Protein AF-A0A417HL94-F1 (afdb_monomer_lite)

Structure (mmCIF, N/CA/C/O backbone):
data_AF-A0A417HL94-F1
#
_entry.id   AF-A0A417HL94-F1
#
loop_
_atom_site.group_PDB
_atom_site.id
_atom_site.type_symbol
_atom_site.label_atom_id
_atom_site.label_alt_id
_atom_site.label_comp_id
_atom_site.label_asym_id
_atom_site.label_entity_id
_atom_site.label_seq_id
_atom_site.pdbx_PDB_ins_code
_atom_site.Cartn_x
_atom_site.Cartn_y
_atom_site.Cartn_z
_atom_site.occupancy
_atom_site.B_iso_or_equiv
_atom_site.auth_seq_id
_atom_site.auth_comp_id
_atom_site.auth_asym_id
_atom_site.auth_atom_id
_atom_site.pdbx_PDB_model_num
ATOM 1 N N . MET A 1 1 ? 12.176 30.877 19.336 1.00 48.81 1 MET A N 1
ATOM 2 C CA . MET A 1 1 ? 11.320 30.064 20.232 1.00 48.81 1 MET A CA 1
ATOM 3 C C . MET A 1 1 ? 9.899 30.649 20.253 1.00 48.81 1 MET A C 1
ATOM 5 O O . MET A 1 1 ? 9.409 31.005 21.313 1.00 48.81 1 MET A O 1
ATOM 9 N N . ASP A 1 2 ? 9.230 30.774 19.096 1.00 58.88 2 ASP A N 1
ATOM 10 C CA . ASP A 1 2 ? 7.928 31.480 18.995 1.00 58.88 2 ASP A CA 1
ATOM 11 C C . ASP A 1 2 ? 6.782 30.632 18.415 1.00 58.88 2 ASP A C 1
ATOM 13 O O . ASP A 1 2 ? 5.630 31.052 18.433 1.00 58.88 2 ASP A O 1
ATOM 17 N N . PHE A 1 3 ? 7.055 29.400 17.981 1.00 56.62 3 PHE A N 1
ATOM 18 C CA . PHE A 1 3 ? 6.059 28.510 17.362 1.00 56.62 3 PHE A CA 1
ATOM 19 C C . PHE A 1 3 ? 5.074 27.884 18.368 1.00 56.62 3 PHE A C 1
ATOM 21 O O . PHE A 1 3 ? 4.083 27.289 17.967 1.00 56.62 3 PHE A O 1
ATOM 28 N N . LEU A 1 4 ? 5.332 28.019 19.676 1.00 60.72 4 LEU A N 1
ATOM 29 C CA . LEU A 1 4 ? 4.493 27.469 20.751 1.00 60.72 4 LEU A CA 1
ATOM 30 C C . LEU A 1 4 ? 3.366 28.416 21.205 1.00 60.72 4 LEU A C 1
ATOM 32 O O . LEU A 1 4 ? 2.563 28.035 22.050 1.00 60.72 4 LEU A O 1
ATOM 36 N N . LYS A 1 5 ? 3.303 29.654 20.693 1.00 64.75 5 LYS A N 1
ATOM 37 C CA . LYS A 1 5 ? 2.368 30.680 21.200 1.00 64.75 5 LYS A CA 1
ATOM 38 C C . LYS A 1 5 ? 0.973 30.634 20.573 1.00 64.75 5 LYS A C 1
ATOM 40 O O . LYS A 1 5 ? 0.053 31.209 21.140 1.00 64.75 5 LYS A O 1
ATOM 45 N N . ASN A 1 6 ? 0.802 29.929 19.456 1.00 58.19 6 ASN A N 1
ATOM 46 C CA . ASN A 1 6 ? -0.482 29.812 18.772 1.00 58.19 6 ASN A CA 1
ATOM 47 C C . ASN A 1 6 ? -0.870 28.333 18.680 1.00 58.19 6 ASN A C 1
ATOM 49 O O . ASN A 1 6 ? -0.370 27.640 17.791 1.00 58.19 6 ASN A O 1
ATOM 53 N N . PRO A 1 7 ? -1.726 27.812 19.580 1.00 64.31 7 PRO A N 1
ATOM 54 C CA . PRO A 1 7 ? -2.265 26.475 19.399 1.00 64.31 7 PRO A CA 1
ATOM 55 C C . PRO A 1 7 ? -2.999 26.431 18.057 1.00 64.31 7 PRO A C 1
ATOM 57 O O . PRO A 1 7 ? -3.876 27.252 17.792 1.00 64.31 7 PRO A O 1
ATOM 60 N N . VAL A 1 8 ? -2.627 25.476 17.203 1.00 65.12 8 VAL A N 1
ATOM 61 C CA . VAL A 1 8 ? -3.357 25.167 15.971 1.00 65.12 8 VAL A CA 1
ATOM 62 C C . VAL A 1 8 ? -4.708 24.581 16.390 1.00 65.12 8 VAL A C 1
ATOM 64 O O . VAL A 1 8 ? -4.864 23.378 16.577 1.00 65.12 8 VAL A O 1
ATOM 67 N N . THR A 1 9 ? -5.696 25.444 16.616 1.00 59.84 9 THR A N 1
ATOM 68 C CA . THR A 1 9 ? -7.082 25.071 16.924 1.00 59.84 9 THR A CA 1
ATOM 69 C C . THR A 1 9 ? -7.835 24.750 15.641 1.00 59.84 9 THR A C 1
ATOM 71 O O . THR A 1 9 ? -8.876 25.330 15.340 1.00 59.84 9 THR A O 1
ATOM 74 N N . THR A 1 10 ? -7.344 23.793 14.856 1.00 57.31 10 THR A N 1
ATOM 75 C CA . THR A 1 10 ? -8.144 23.270 13.748 1.00 57.31 10 THR A CA 1
ATOM 76 C C . THR A 1 10 ? -9.085 22.204 14.300 1.00 57.31 10 THR A C 1
ATOM 78 O O . THR A 1 10 ? -8.765 21.019 14.340 1.00 57.31 10 THR A O 1
ATOM 81 N N . LYS A 1 11 ? -10.280 22.615 14.745 1.00 61.41 11 LYS A N 1
ATOM 82 C CA . LYS A 1 11 ? -11.400 21.682 14.940 1.00 61.41 11 LYS A CA 1
ATOM 83 C C . LYS A 1 11 ? -11.956 21.285 13.570 1.00 61.41 11 LYS A C 1
ATOM 85 O O . LYS A 1 11 ? -13.048 21.701 13.197 1.00 61.41 11 LYS A O 1
ATOM 90 N N . VAL A 1 12 ? -11.209 20.489 12.806 1.00 64.69 12 VAL A N 1
ATOM 91 C CA . VAL A 1 12 ? -11.813 19.752 11.689 1.00 64.69 12 VAL A CA 1
ATOM 92 C C . VAL A 1 12 ? -12.586 18.592 12.303 1.00 64.69 12 VAL A C 1
ATOM 94 O O . VAL A 1 12 ? -12.036 17.522 12.543 1.00 64.69 12 VAL A O 1
ATOM 97 N N . VAL A 1 13 ? -13.863 18.813 12.613 1.00 72.62 13 VAL A N 1
ATOM 98 C CA . VAL A 1 13 ? -14.774 17.711 12.933 1.00 72.62 13 VAL A CA 1
ATOM 99 C C . VAL A 1 13 ? -15.270 17.179 11.599 1.00 72.62 13 VAL A C 1
ATOM 101 O O . VAL A 1 13 ? -16.198 17.734 11.015 1.00 72.62 13 VAL A O 1
ATOM 104 N N . GLN A 1 14 ? -14.609 16.148 11.073 1.00 72.25 14 GLN A N 1
ATOM 105 C CA . GLN A 1 14 ? -15.164 15.443 9.924 1.00 72.25 14 GLN A CA 1
ATOM 106 C C . GLN A 1 14 ? -16.432 14.711 10.381 1.00 72.25 14 GLN A C 1
ATOM 108 O O . GLN A 1 14 ? -16.369 13.972 11.370 1.00 72.25 14 GLN A O 1
ATOM 113 N N . PRO A 1 15 ? -17.586 14.928 9.725 1.00 80.69 15 PRO A N 1
ATOM 114 C CA . PRO A 1 15 ? -18.783 14.173 10.049 1.00 80.69 15 PRO A CA 1
ATOM 115 C C . PRO A 1 15 ? -18.523 12.683 9.784 1.00 80.69 15 PRO A C 1
ATOM 117 O O . PRO A 1 15 ? -17.764 12.346 8.869 1.00 80.69 15 PRO A O 1
ATOM 120 N N . PRO A 1 16 ? -19.130 11.777 10.567 1.00 85.56 16 PRO A N 1
ATOM 121 C CA . PRO A 1 16 ? -19.020 10.355 10.292 1.00 85.56 16 PRO A CA 1
ATOM 122 C C . PRO A 1 16 ? -19.526 10.062 8.876 1.00 85.56 16 PRO A C 1
ATOM 124 O O . PRO A 1 16 ? -20.540 10.605 8.435 1.00 85.56 16 PRO A O 1
ATOM 127 N N . LEU A 1 17 ? -18.801 9.196 8.169 1.00 89.69 17 LEU A N 1
ATOM 128 C CA . LEU A 1 17 ? -19.226 8.686 6.869 1.00 89.69 17 LEU A CA 1
ATOM 129 C C . LEU A 1 17 ? -20.591 7.999 7.005 1.00 89.69 17 LEU A C 1
ATOM 131 O O . LEU A 1 17 ? -20.888 7.388 8.035 1.00 89.69 17 LEU A O 1
ATOM 135 N N . SER A 1 18 ? -21.413 8.070 5.955 1.00 94.81 18 SER A N 1
ATOM 136 C CA . SER A 1 18 ? -22.685 7.347 5.931 1.00 94.81 18 SER A CA 1
ATOM 137 C C . SER A 1 18 ? -22.446 5.838 6.040 1.00 94.81 18 SER A C 1
ATOM 139 O O . SER A 1 18 ? -21.417 5.315 5.601 1.00 94.81 18 SER A O 1
ATOM 141 N N . ALA A 1 19 ? -23.419 5.117 6.600 1.00 93.94 19 ALA A N 1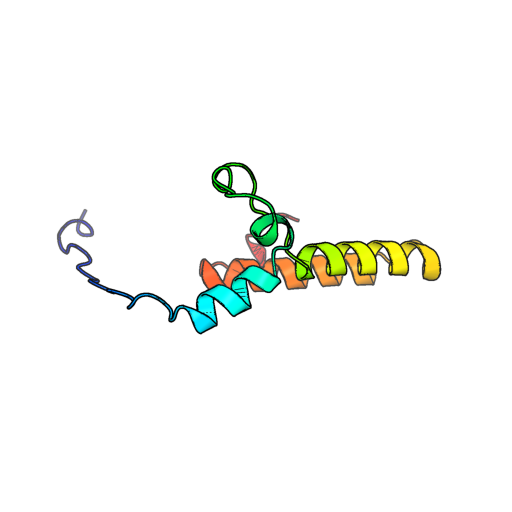
ATOM 142 C CA . ALA A 1 19 ? -23.350 3.660 6.701 1.00 93.94 19 ALA A CA 1
ATOM 143 C C . ALA A 1 19 ? -23.179 2.993 5.324 1.00 93.94 19 ALA A C 1
ATOM 145 O O . ALA A 1 19 ? -22.475 1.994 5.210 1.00 93.94 19 ALA A O 1
ATOM 146 N N . GLU A 1 20 ? -23.770 3.579 4.280 1.00 96.31 20 GLU A N 1
ATOM 147 C CA . GLU A 1 20 ? -23.626 3.135 2.893 1.00 96.31 20 GLU A CA 1
ATOM 148 C C . GLU A 1 20 ? -22.185 3.287 2.388 1.00 96.31 20 GLU A C 1
ATOM 150 O O . GLU A 1 20 ? -21.603 2.314 1.910 1.00 96.31 20 GLU A O 1
ATOM 155 N N . THR A 1 21 ? -21.563 4.457 2.577 1.00 96.12 21 THR A N 1
ATOM 156 C CA . THR A 1 21 ? -20.161 4.682 2.189 1.00 96.12 21 THR A CA 1
ATOM 157 C C . THR A 1 21 ? -19.221 3.734 2.928 1.00 96.12 21 THR A C 1
ATOM 159 O O . THR A 1 21 ? -18.321 3.149 2.324 1.00 96.12 21 THR A O 1
ATOM 162 N N . VAL A 1 22 ? -19.443 3.531 4.230 1.00 94.62 22 VAL A N 1
ATOM 163 C CA . VAL A 1 22 ? -18.653 2.579 5.023 1.00 94.62 22 VAL A CA 1
ATOM 164 C C . VAL A 1 22 ? -18.837 1.154 4.500 1.00 94.62 22 VAL A C 1
ATOM 166 O O . VAL A 1 22 ? -17.854 0.425 4.363 1.00 94.62 22 VAL A O 1
ATOM 169 N N . ALA A 1 23 ? -20.069 0.744 4.191 1.00 95.00 23 ALA A N 1
ATOM 170 C CA . ALA A 1 23 ? -20.346 -0.579 3.643 1.00 95.00 23 ALA A CA 1
ATOM 171 C C . ALA A 1 23 ? -19.654 -0.792 2.289 1.00 95.00 23 ALA A C 1
ATOM 173 O O . ALA A 1 23 ? -19.093 -1.866 2.064 1.00 95.00 23 ALA A O 1
ATOM 174 N N . GLU A 1 24 ? -19.631 0.227 1.429 1.00 96.81 24 GLU A N 1
ATOM 175 C CA . GLU A 1 24 ? -18.928 0.178 0.148 1.00 96.81 24 GLU A CA 1
ATOM 176 C C . GLU A 1 24 ? -17.417 0.018 0.342 1.00 96.81 24 GLU A C 1
ATOM 178 O O . GLU A 1 24 ? -16.818 -0.918 -0.184 1.00 96.81 24 GLU A O 1
ATOM 183 N N . TRP A 1 25 ? -16.796 0.848 1.184 1.00 95.81 25 TRP A N 1
ATOM 184 C CA . TRP A 1 25 ? -15.353 0.769 1.439 1.00 95.81 25 TRP A CA 1
ATOM 185 C C . TRP A 1 25 ? -14.933 -0.561 2.065 1.00 95.81 25 TRP A C 1
ATOM 187 O O . TRP A 1 25 ? -13.851 -1.070 1.781 1.00 95.81 25 TRP A O 1
ATOM 197 N N . ARG A 1 26 ? -15.790 -1.180 2.885 1.00 96.19 26 ARG A N 1
ATOM 198 C CA . ARG A 1 26 ? -15.509 -2.501 3.468 1.00 96.19 26 ARG A CA 1
ATOM 199 C C . ARG A 1 26 ? -15.408 -3.610 2.421 1.00 96.19 26 ARG A C 1
ATOM 201 O O . ARG A 1 26 ? -14.716 -4.593 2.684 1.00 96.19 26 ARG A O 1
ATOM 208 N N . LYS A 1 27 ? -16.036 -3.474 1.245 1.00 97.25 27 LYS A N 1
ATOM 209 C CA . LYS A 1 27 ? -15.936 -4.473 0.159 1.00 97.25 27 LYS A CA 1
ATOM 210 C 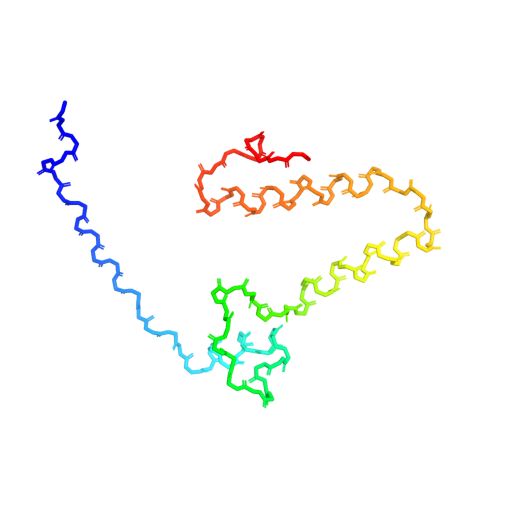C . LYS A 1 27 ? -14.514 -4.611 -0.381 1.00 97.25 27 LYS A C 1
ATOM 212 O O . LYS A 1 27 ? -14.157 -5.684 -0.878 1.00 97.25 27 LYS A O 1
ATOM 217 N N . GLU A 1 28 ? -13.704 -3.566 -0.229 1.00 98.06 28 GLU A N 1
ATOM 218 C CA . GLU A 1 28 ? -12.290 -3.549 -0.598 1.00 98.06 28 GLU A CA 1
ATOM 219 C C . GLU A 1 28 ? -11.445 -4.502 0.264 1.00 98.06 28 GLU A C 1
ATOM 221 O O . GLU A 1 28 ? -10.379 -4.927 -0.166 1.00 98.06 28 GLU A O 1
ATOM 226 N N . PHE A 1 29 ? -11.931 -4.899 1.446 1.00 97.88 29 PHE A N 1
ATOM 227 C CA . PHE A 1 29 ? -11.195 -5.707 2.419 1.00 97.88 29 PHE A CA 1
ATOM 228 C C . PHE A 1 29 ? -11.970 -6.990 2.767 1.00 97.88 29 PHE A C 1
ATOM 230 O O . PHE A 1 29 ? -12.737 -7.016 3.735 1.00 97.88 29 PHE A O 1
ATOM 237 N N . PRO A 1 30 ? -11.775 -8.097 2.025 1.00 97.00 30 PRO A N 1
ATOM 238 C CA . PRO A 1 30 ? -12.612 -9.296 2.137 1.00 97.00 30 PRO A CA 1
ATOM 239 C C . PRO A 1 30 ? -12.709 -9.884 3.551 1.00 97.00 30 PRO A C 1
ATOM 241 O O . PRO A 1 30 ? -13.765 -10.379 3.949 1.00 97.00 30 PRO A O 1
ATOM 244 N N . VAL A 1 31 ? -11.629 -9.805 4.333 1.00 96.69 31 VAL A N 1
ATOM 245 C CA . VAL A 1 31 ? -11.573 -10.318 5.712 1.00 96.69 31 VAL A CA 1
ATOM 246 C C . VAL A 1 31 ? -12.606 -9.657 6.634 1.00 96.69 31 VAL A C 1
ATOM 248 O O . VAL A 1 31 ? -13.136 -10.312 7.530 1.00 96.69 31 VAL A O 1
ATOM 251 N N . LEU A 1 32 ? -12.991 -8.407 6.355 1.00 96.88 32 LEU A N 1
ATOM 252 C CA . LEU A 1 32 ? -13.970 -7.653 7.143 1.00 96.88 32 LEU A CA 1
ATOM 253 C C . LEU A 1 32 ? -15.410 -8.181 7.017 1.00 96.88 32 LEU A C 1
ATOM 255 O O . LEU A 1 32 ? -16.272 -7.771 7.793 1.00 96.88 32 LEU A O 1
ATOM 259 N N . SER A 1 33 ? -15.681 -9.073 6.057 1.00 95.88 33 SER A N 1
ATOM 260 C CA . SER A 1 33 ? -16.963 -9.792 5.950 1.00 95.88 33 SER A CA 1
ATOM 261 C C . SER A 1 33 ? -17.049 -11.017 6.865 1.00 95.88 33 SER A C 1
ATOM 263 O O . SER A 1 33 ? -18.136 -11.550 7.070 1.00 95.88 33 SER A O 1
ATOM 265 N N . LYS A 1 34 ? -15.911 -11.473 7.405 1.00 95.94 34 LYS A N 1
ATOM 266 C CA . LYS A 1 34 ? -15.802 -12.733 8.154 1.00 95.94 34 LYS A CA 1
ATOM 267 C C . LYS A 1 34 ? -15.484 -12.521 9.627 1.00 95.94 34 LYS A C 1
ATOM 269 O O . LYS A 1 34 ? -15.891 -13.332 10.451 1.00 95.94 34 LYS A O 1
ATOM 274 N N . VAL A 1 35 ? -14.729 -11.471 9.955 1.00 95.94 35 VAL A N 1
ATOM 275 C CA . VAL A 1 35 ? -14.229 -11.243 11.316 1.00 95.94 35 VAL A CA 1
ATOM 276 C C . VAL A 1 35 ? -14.271 -9.771 11.713 1.00 95.94 35 VAL A C 1
ATOM 278 O O . VAL A 1 35 ? -14.142 -8.866 10.884 1.00 95.94 35 VAL A O 1
ATOM 281 N N . ASN A 1 36 ? -14.368 -9.544 13.022 1.00 95.44 36 ASN A N 1
ATOM 282 C CA . ASN A 1 36 ? -14.130 -8.242 13.634 1.00 95.44 36 ASN A CA 1
ATOM 283 C C . ASN A 1 36 ? -12.615 -8.007 13.723 1.00 95.44 36 ASN A C 1
ATOM 285 O O . ASN A 1 36 ? -11.948 -8.503 14.628 1.00 95.44 36 ASN A O 1
ATOM 289 N N . TYR A 1 37 ? -12.060 -7.299 12.742 1.00 94.75 37 TYR A N 1
ATOM 290 C CA . TYR A 1 37 ? -10.619 -7.094 12.612 1.00 94.75 37 TYR A CA 1
ATOM 291 C C . TYR A 1 37 ? -10.133 -5.949 13.515 1.00 94.75 37 TYR A C 1
ATOM 293 O O . TYR A 1 37 ? -10.308 -4.781 13.178 1.00 94.75 37 TYR A O 1
ATOM 301 N N . LEU A 1 38 ? -9.524 -6.283 14.659 1.00 95.69 38 LEU A N 1
ATOM 302 C CA . LEU A 1 38 ? -9.042 -5.311 15.660 1.00 95.69 38 LEU A CA 1
ATOM 303 C C . LEU A 1 38 ? -7.508 -5.150 15.687 1.00 95.69 38 LEU A C 1
ATOM 305 O O . LEU A 1 38 ? -6.979 -4.415 16.511 1.00 95.69 38 LEU A O 1
ATOM 309 N N . ALA A 1 39 ? -6.788 -5.830 14.789 1.00 92.69 39 ALA A N 1
ATOM 310 C CA . ALA A 1 39 ? -5.321 -5.863 14.752 1.00 92.69 39 ALA A CA 1
ATOM 311 C C . ALA A 1 39 ? -4.692 -4.863 13.754 1.00 92.69 39 ALA A C 1
ATOM 313 O O . ALA A 1 39 ? -3.509 -4.966 13.428 1.00 92.69 39 ALA A O 1
ATOM 314 N N . ASN A 1 40 ? -5.463 -3.886 13.260 1.00 91.50 40 ASN A N 1
ATOM 315 C CA . ASN A 1 40 ? -5.052 -3.014 12.151 1.00 91.50 40 ASN A CA 1
ATOM 316 C C . ASN A 1 40 ? -3.852 -2.106 12.459 1.00 91.50 40 ASN A C 1
ATOM 318 O O . ASN A 1 40 ? -3.242 -1.582 11.533 1.00 91.50 40 ASN A O 1
ATOM 322 N N . CYS A 1 41 ? -3.538 -1.892 13.737 1.00 91.31 41 CYS A N 1
ATOM 323 C CA . CYS A 1 41 ? -2.390 -1.095 14.161 1.00 91.31 41 CYS A CA 1
ATOM 324 C C . CYS A 1 41 ? -1.046 -1.792 13.909 1.00 91.31 41 CYS A C 1
ATOM 326 O O . CYS A 1 41 ? -0.030 -1.112 13.817 1.00 91.31 41 CYS A O 1
ATOM 328 N N . SER A 1 42 ? -1.036 -3.124 13.795 1.00 94.44 42 SER A N 1
ATOM 329 C CA . SER A 1 42 ? 0.163 -3.901 13.466 1.00 94.44 42 SER A CA 1
ATOM 330 C C . SER A 1 42 ? 0.183 -4.285 11.992 1.00 94.44 42 SER A C 1
ATOM 332 O O . SER A 1 42 ? 1.206 -4.131 11.332 1.00 94.44 42 SER A O 1
ATOM 334 N N . GLN A 1 43 ? -0.948 -4.753 11.469 1.00 93.88 43 GLN A N 1
ATOM 335 C CA . GLN A 1 43 ? -1.082 -5.129 10.070 1.00 93.88 43 GLN A CA 1
ATOM 336 C C . GLN A 1 43 ? -2.478 -4.748 9.598 1.00 93.88 43 GLN A C 1
ATOM 338 O O . GLN A 1 43 ? -3.469 -5.179 10.177 1.00 93.88 43 GLN A O 1
ATOM 343 N N . GLY A 1 44 ? -2.572 -3.930 8.553 1.00 94.94 44 GLY A N 1
ATOM 344 C CA . GLY A 1 44 ? -3.859 -3.615 7.941 1.00 94.94 44 GLY A CA 1
ATOM 345 C C . GLY A 1 44 ? -4.472 -4.843 7.252 1.00 94.94 44 GLY A C 1
ATOM 346 O O . GLY A 1 44 ? -3.738 -5.720 6.785 1.00 94.94 44 GLY A O 1
ATOM 347 N N . PRO A 1 45 ? -5.810 -4.927 7.140 1.00 96.38 45 PRO A N 1
ATOM 348 C CA . PRO A 1 45 ? -6.430 -5.931 6.285 1.00 96.38 45 PRO A CA 1
ATOM 349 C C . PRO A 1 45 ? -5.960 -5.740 4.834 1.00 96.38 45 PRO A C 1
ATOM 351 O O . PRO A 1 45 ? -5.862 -4.613 4.352 1.00 96.38 45 PRO A O 1
ATOM 354 N N . GLN A 1 46 ? -5.687 -6.837 4.124 1.00 96.94 46 GLN A N 1
ATOM 355 C CA . GLN A 1 46 ? -5.284 -6.766 2.718 1.00 96.94 46 GLN A CA 1
ATOM 356 C C . GLN A 1 46 ? -6.438 -6.226 1.862 1.00 96.94 46 GLN A C 1
ATOM 358 O O . GLN A 1 46 ? -7.553 -6.756 1.910 1.00 96.94 46 GLN A O 1
ATOM 363 N N . SER A 1 47 ? -6.156 -5.184 1.077 1.00 97.75 47 SER A N 1
ATOM 364 C CA . SER A 1 47 ? -7.091 -4.644 0.091 1.00 97.75 47 SER A CA 1
ATOM 365 C C . SER A 1 47 ? -7.072 -5.462 -1.201 1.00 97.75 47 SER A C 1
ATOM 367 O O . SER A 1 47 ? -6.048 -6.052 -1.565 1.00 97.75 47 SER A O 1
ATOM 369 N N . ARG A 1 48 ? -8.189 -5.473 -1.933 1.00 98.38 48 ARG A N 1
ATOM 370 C CA . ARG A 1 48 ? -8.268 -6.077 -3.273 1.00 98.38 48 ARG A CA 1
ATOM 371 C C . ARG A 1 48 ? -7.285 -5.422 -4.237 1.00 98.38 48 ARG A C 1
ATOM 373 O O . ARG A 1 48 ? -6.628 -6.136 -4.980 1.00 98.38 48 ARG A O 1
ATOM 380 N N . LYS A 1 49 ? -7.131 -4.100 -4.183 1.00 97.25 49 LYS A N 1
ATOM 381 C CA . LYS A 1 49 ? -6.188 -3.334 -5.010 1.00 97.25 49 LYS A CA 1
ATOM 382 C C . LYS A 1 49 ? -4.736 -3.724 -4.750 1.00 97.25 49 LYS A C 1
ATOM 384 O O . LYS A 1 49 ? -3.999 -3.951 -5.699 1.00 97.25 49 LYS A O 1
ATOM 389 N N . SER A 1 50 ? -4.333 -3.856 -3.482 1.00 96.06 50 SER A N 1
ATOM 390 C CA . SER A 1 50 ? -2.974 -4.303 -3.142 1.00 96.06 50 SER A CA 1
ATOM 391 C C . SER A 1 50 ? -2.735 -5.738 -3.608 1.00 96.06 50 SER A C 1
ATOM 393 O O . SER A 1 50 ? -1.683 -6.031 -4.170 1.00 96.06 50 SER A O 1
ATOM 395 N N . ARG A 1 51 ? -3.726 -6.625 -3.439 1.00 98.00 51 ARG A N 1
ATOM 396 C CA . ARG A 1 51 ? -3.648 -7.989 -3.971 1.00 98.00 51 ARG A CA 1
ATOM 397 C C . ARG A 1 51 ? -3.508 -7.995 -5.497 1.00 98.00 51 ARG A C 1
ATOM 399 O O . ARG A 1 51 ? -2.631 -8.695 -5.988 1.00 98.00 51 ARG A O 1
ATOM 406 N N . ALA A 1 52 ? -4.319 -7.209 -6.202 1.00 98.12 52 ALA A N 1
ATOM 407 C CA . ALA A 1 52 ? -4.311 -7.122 -7.659 1.00 98.12 52 ALA A CA 1
ATOM 408 C C . ALA A 1 52 ? -2.982 -6.578 -8.203 1.00 98.12 52 ALA A C 1
ATOM 410 O O . ALA A 1 52 ? -2.459 -7.130 -9.157 1.00 98.12 52 ALA A O 1
ATOM 411 N N . ALA A 1 53 ? -2.385 -5.561 -7.572 1.00 96.50 53 ALA A N 1
ATOM 412 C CA . ALA A 1 53 ? -1.070 -5.052 -7.977 1.00 96.50 53 ALA A CA 1
ATOM 413 C C . ALA A 1 53 ? 0.030 -6.128 -7.874 1.00 96.50 53 ALA A C 1
ATOM 415 O O . ALA A 1 53 ? 0.863 -6.261 -8.767 1.00 96.50 53 ALA A O 1
ATOM 416 N N . ILE A 1 54 ? -0.006 -6.948 -6.815 1.00 97.00 54 ILE A N 1
ATOM 417 C CA . ILE A 1 54 ? 0.908 -8.090 -6.663 1.00 97.00 54 ILE A CA 1
ATOM 418 C C . ILE A 1 54 ? 0.641 -9.150 -7.739 1.00 97.00 54 ILE A C 1
ATOM 420 O O . ILE A 1 54 ? 1.587 -9.726 -8.265 1.00 97.00 54 ILE A O 1
ATOM 424 N N . GLU A 1 55 ? -0.625 -9.430 -8.061 1.00 98.25 55 GLU A N 1
ATOM 425 C CA . GLU A 1 55 ? -0.980 -10.343 -9.159 1.00 98.25 55 GLU A CA 1
ATOM 426 C C . GLU A 1 55 ? -0.433 -9.831 -10.495 1.00 98.25 55 GLU A C 1
ATOM 428 O O . GLU A 1 55 ? 0.262 -10.580 -11.169 1.00 98.25 55 GLU A O 1
ATOM 433 N N . SER A 1 56 ? -0.619 -8.547 -10.813 1.00 96.75 56 SER A N 1
ATOM 434 C CA . SER A 1 56 ? -0.079 -7.930 -12.029 1.00 96.75 56 SER A CA 1
ATOM 435 C C . SER A 1 56 ? 1.446 -8.015 -12.114 1.00 96.75 56 SER A C 1
ATOM 437 O O . SER A 1 56 ? 1.980 -8.293 -13.184 1.00 96.75 56 SER A O 1
ATOM 439 N N . TYR A 1 57 ? 2.155 -7.810 -11.000 1.00 96.94 57 TYR A N 1
ATOM 440 C CA . TYR A 1 57 ? 3.608 -7.997 -10.941 1.00 96.94 57 TYR A CA 1
ATOM 441 C C . TYR A 1 57 ? 4.009 -9.446 -11.268 1.00 96.94 57 TYR A C 1
ATOM 443 O O . TYR A 1 57 ? 4.910 -9.674 -12.076 1.00 96.94 57 TYR A O 1
ATOM 451 N N . L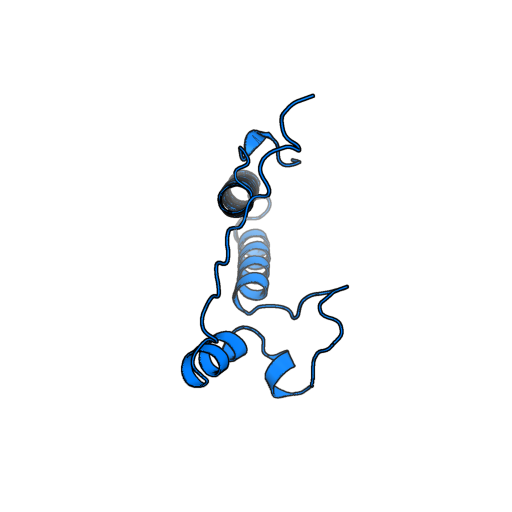EU A 1 58 ? 3.323 -10.431 -10.678 1.00 97.75 58 LEU A N 1
ATOM 452 C CA . LEU A 1 58 ? 3.599 -11.850 -10.924 1.00 97.75 58 LEU A CA 1
ATOM 453 C C . LEU A 1 58 ? 3.276 -12.259 -12.366 1.00 97.75 58 LEU A C 1
ATOM 455 O O . LEU A 1 58 ? 4.046 -13.002 -12.974 1.00 97.75 58 LEU A O 1
ATOM 459 N N . ASP A 1 59 ? 2.169 -11.759 -12.914 1.00 97.88 59 ASP A N 1
ATOM 460 C CA . ASP A 1 59 ? 1.759 -12.015 -14.294 1.00 97.88 59 ASP A CA 1
ATOM 461 C C . ASP A 1 59 ? 2.754 -11.397 -15.284 1.00 97.88 59 ASP A C 1
ATOM 463 O O . ASP A 1 59 ? 3.175 -12.060 -16.235 1.00 97.88 59 ASP A O 1
ATOM 467 N N . ASN A 1 60 ? 3.189 -10.156 -15.038 1.00 98.00 60 ASN A N 1
ATOM 468 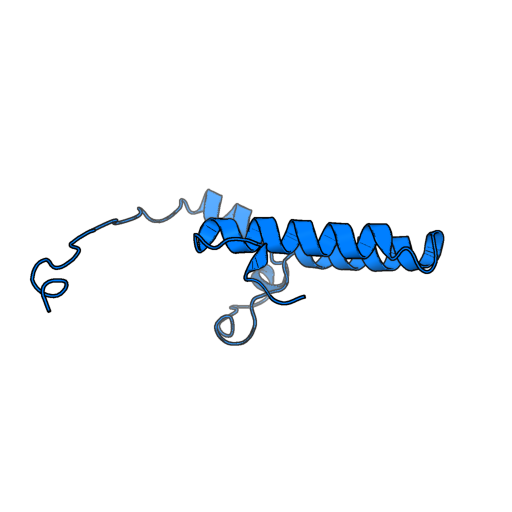C CA . ASN A 1 60 ? 4.228 -9.509 -15.834 1.00 98.00 60 ASN A CA 1
ATOM 469 C C . ASN A 1 60 ? 5.527 -10.326 -15.798 1.00 98.00 60 ASN A C 1
ATOM 471 O O . ASN A 1 60 ? 6.061 -10.643 -16.859 1.00 98.00 60 ASN A O 1
ATOM 475 N N . TRP A 1 61 ? 5.984 -10.763 -14.621 1.00 97.75 61 TRP A N 1
ATOM 476 C CA . TRP A 1 61 ? 7.187 -11.590 -14.525 1.00 97.75 61 TRP A CA 1
ATOM 477 C C . TRP A 1 61 ? 7.051 -12.903 -15.313 1.00 97.75 61 TRP A C 1
ATOM 479 O O . TRP A 1 61 ? 7.965 -13.296 -16.044 1.00 97.75 61 TRP A O 1
ATOM 489 N N . ALA A 1 62 ? 5.900 -13.567 -15.217 1.00 97.88 62 ALA A N 1
ATOM 490 C CA . ALA A 1 62 ? 5.652 -14.825 -15.914 1.00 97.88 62 ALA A CA 1
ATOM 491 C C . ALA A 1 62 ? 5.652 -14.685 -17.449 1.00 97.88 62 ALA A C 1
ATOM 493 O O . ALA A 1 62 ? 6.017 -15.636 -18.143 1.00 97.88 62 ALA A O 1
ATOM 494 N N . ILE A 1 63 ? 5.241 -13.528 -17.978 1.00 97.69 63 ILE A N 1
ATOM 495 C CA . ILE A 1 63 ? 5.054 -13.302 -19.420 1.00 97.69 63 ILE A CA 1
ATOM 496 C C . ILE A 1 63 ? 6.252 -12.575 -20.049 1.00 97.69 63 ILE A C 1
ATOM 498 O O . ILE A 1 63 ? 6.708 -12.964 -21.124 1.00 97.69 63 ILE A O 1
ATOM 502 N N . ALA A 1 64 ? 6.752 -11.524 -19.399 1.00 96.62 64 ALA A N 1
ATOM 503 C CA . ALA A 1 64 ? 7.797 -10.636 -19.909 1.00 96.62 64 ALA A CA 1
ATOM 504 C C . ALA A 1 64 ? 9.203 -10.983 -19.385 1.00 96.62 64 ALA A C 1
ATOM 506 O O . ALA A 1 64 ? 10.204 -10.549 -19.956 1.00 96.62 64 ALA A O 1
ATOM 507 N N . GLY A 1 65 ? 9.307 -11.797 -18.329 1.00 95.69 65 GLY A N 1
ATOM 508 C CA . GLY A 1 65 ? 10.583 -12.107 -17.691 1.00 95.69 65 GLY A CA 1
ATOM 509 C C . GLY A 1 65 ? 11.058 -10.972 -16.781 1.00 95.69 65 GLY A C 1
ATOM 510 O O . GLY A 1 65 ? 10.306 -10.488 -15.944 1.00 95.69 65 GLY A O 1
ATOM 511 N N . MET A 1 66 ? 12.333 -10.592 -16.883 1.00 95.69 66 MET A N 1
ATOM 512 C CA . MET A 1 66 ? 12.958 -9.578 -16.017 1.00 95.69 66 MET A CA 1
ATOM 513 C C . MET A 1 66 ? 12.658 -8.153 -16.500 1.00 95.69 66 MET A C 1
ATOM 515 O O . MET A 1 66 ? 13.553 -7.456 -16.979 1.00 95.69 66 MET A O 1
ATOM 519 N N . ASP A 1 67 ? 11.398 -7.741 -16.396 1.00 97.12 67 ASP A N 1
ATOM 520 C CA . ASP A 1 67 ? 10.911 -6.427 -16.831 1.00 97.12 67 ASP A CA 1
ATOM 521 C C . ASP A 1 67 ? 11.199 -5.338 -15.782 1.00 97.12 67 ASP A C 1
ATOM 523 O O . ASP A 1 67 ? 10.323 -4.825 -15.085 1.00 97.12 67 ASP A O 1
ATOM 527 N N . TRP A 1 68 ? 12.486 -5.028 -15.625 1.00 96.75 68 TRP A N 1
ATOM 528 C CA . TRP A 1 68 ? 12.961 -4.076 -14.622 1.00 96.75 68 TRP A CA 1
ATOM 529 C C . TRP A 1 68 ? 12.432 -2.660 -14.833 1.00 96.75 68 TRP A C 1
ATOM 531 O O . TRP A 1 68 ? 12.156 -1.980 -13.848 1.00 96.75 68 TRP A O 1
ATOM 541 N N . ASP A 1 69 ? 12.293 -2.220 -16.084 1.00 96.31 69 ASP A N 1
ATOM 542 C CA . ASP A 1 69 ? 11.825 -0.869 -16.396 1.00 96.31 69 ASP A CA 1
ATOM 543 C C . ASP A 1 69 ? 10.391 -0.675 -15.889 1.00 96.31 69 ASP A C 1
ATOM 545 O O . ASP A 1 69 ? 10.122 0.289 -15.169 1.00 96.31 69 ASP A O 1
ATOM 549 N N . PHE A 1 70 ? 9.506 -1.642 -16.160 1.00 94.75 70 PHE A N 1
ATOM 550 C CA . PHE A 1 70 ? 8.133 -1.628 -15.660 1.00 94.75 70 PHE A CA 1
ATOM 551 C C . PHE A 1 70 ? 8.075 -1.642 -14.124 1.00 94.75 70 PHE A C 1
ATOM 553 O O . PHE A 1 70 ? 7.358 -0.846 -13.518 1.00 94.75 70 PHE A O 1
ATOM 560 N N . TRP A 1 71 ? 8.853 -2.504 -13.458 1.00 95.56 71 TRP A N 1
ATOM 561 C CA . TRP A 1 71 ? 8.820 -2.587 -11.990 1.00 95.56 71 TRP A CA 1
ATOM 562 C C . TRP A 1 71 ? 9.374 -1.333 -11.312 1.00 95.56 71 TRP A C 1
ATOM 564 O O . TRP A 1 71 ? 8.829 -0.893 -10.298 1.00 95.56 71 TRP A O 1
ATOM 574 N N . CYS A 1 72 ? 10.433 -0.741 -11.864 1.00 95.31 72 CYS A N 1
ATOM 575 C CA . CYS A 1 72 ? 10.979 0.520 -11.371 1.00 95.31 72 CYS A CA 1
ATOM 576 C C . CYS A 1 72 ? 9.981 1.673 -11.555 1.00 95.31 72 CYS A C 1
ATOM 578 O O . CYS A 1 72 ? 9.826 2.487 -10.644 1.00 95.31 72 CYS A O 1
ATOM 580 N N . GLU A 1 73 ? 9.269 1.731 -12.685 1.00 95.44 73 GLU A N 1
ATOM 581 C CA . GLU A 1 73 ? 8.223 2.734 -12.914 1.00 95.44 73 GLU A CA 1
ATOM 582 C C . GLU A 1 73 ? 7.082 2.614 -11.889 1.00 95.44 73 GLU A C 1
ATOM 584 O O . GLU A 1 73 ? 6.712 3.612 -11.265 1.00 95.44 73 GLU A O 1
ATOM 589 N N . GLU A 1 74 ? 6.588 1.401 -11.624 1.00 95.50 74 GLU A N 1
ATOM 590 C CA . GLU A 1 74 ? 5.546 1.160 -10.612 1.00 95.50 74 GLU A CA 1
ATOM 591 C C . GLU A 1 74 ? 5.985 1.599 -9.200 1.00 95.50 74 GLU A C 1
ATOM 593 O O . GLU A 1 74 ? 5.186 2.153 -8.436 1.00 95.50 74 GLU A O 1
ATOM 598 N N . VAL A 1 75 ? 7.266 1.424 -8.851 1.00 95.12 75 VAL A N 1
ATOM 599 C CA . VAL A 1 75 ? 7.831 1.921 -7.582 1.00 95.12 75 VAL A CA 1
ATOM 600 C C . VAL A 1 75 ? 7.837 3.452 -7.534 1.00 95.12 75 VAL A C 1
ATOM 602 O O . VAL A 1 75 ? 7.434 4.031 -6.519 1.00 95.12 75 VAL A O 1
ATOM 605 N N . GLU A 1 76 ? 8.244 4.131 -8.608 1.00 95.06 76 GLU A N 1
ATOM 606 C CA . GLU A 1 76 ? 8.222 5.600 -8.661 1.00 95.06 76 GLU A CA 1
ATOM 607 C C . GLU A 1 76 ? 6.794 6.164 -8.578 1.00 95.06 76 GLU A C 1
ATOM 609 O O . GLU A 1 76 ? 6.554 7.149 -7.867 1.00 95.06 76 GLU A O 1
ATOM 614 N N . LEU A 1 77 ? 5.818 5.503 -9.207 1.00 94.81 77 LEU A N 1
ATOM 615 C CA . LEU A 1 77 ? 4.400 5.854 -9.082 1.00 94.81 77 LEU A CA 1
ATOM 616 C C . LEU A 1 77 ? 3.896 5.669 -7.643 1.00 94.81 77 LEU A C 1
ATOM 618 O O . LEU A 1 77 ? 3.255 6.570 -7.088 1.00 94.81 77 LEU A O 1
ATOM 622 N N . ALA A 1 78 ? 4.237 4.551 -6.996 1.00 94.62 78 ALA A N 1
ATOM 623 C CA . ALA A 1 78 ? 3.872 4.292 -5.604 1.00 94.62 78 ALA A CA 1
ATOM 624 C C . ALA A 1 78 ? 4.474 5.334 -4.642 1.00 94.62 78 ALA A C 1
ATOM 626 O O . ALA A 1 78 ? 3.792 5.803 -3.721 1.00 94.62 78 ALA A O 1
ATOM 627 N N . LYS A 1 79 ? 5.722 5.757 -4.880 1.00 94.94 79 LYS A N 1
ATOM 628 C CA . LYS A 1 79 ? 6.365 6.859 -4.144 1.00 94.94 79 LYS A CA 1
ATOM 629 C C . LYS A 1 79 ? 5.604 8.169 -4.338 1.00 94.94 79 LYS A C 1
ATOM 631 O O . LYS A 1 79 ? 5.358 8.876 -3.360 1.00 94.94 79 LYS A O 1
ATOM 636 N N . GLY A 1 80 ? 5.189 8.477 -5.566 1.00 95.12 80 GLY A N 1
ATOM 637 C CA . GLY A 1 80 ? 4.346 9.632 -5.883 1.00 95.12 80 GLY A CA 1
ATOM 638 C C . GLY A 1 80 ? 3.059 9.678 -5.057 1.00 95.12 80 GLY A C 1
ATOM 639 O O . GLY A 1 80 ? 2.784 10.666 -4.365 1.00 95.12 80 GLY A O 1
ATOM 640 N N . GLU A 1 81 ? 2.302 8.581 -5.080 1.00 94.88 81 GLU A N 1
ATOM 641 C CA . GLU A 1 81 ? 1.030 8.466 -4.361 1.00 94.88 81 GLU A CA 1
ATOM 642 C C . GLU A 1 81 ? 1.195 8.523 -2.840 1.00 94.88 81 GLU A C 1
ATOM 644 O O . GLU A 1 81 ? 0.358 9.120 -2.156 1.00 94.88 81 GLU A O 1
ATOM 649 N N . PHE A 1 82 ? 2.280 7.961 -2.296 1.00 94.38 82 PHE A N 1
ATOM 650 C CA . PHE A 1 82 ? 2.561 8.023 -0.861 1.00 94.38 82 PHE A CA 1
ATOM 651 C C . PHE A 1 82 ? 3.045 9.405 -0.406 1.00 94.38 82 PHE A C 1
ATOM 653 O O . PHE A 1 82 ? 2.665 9.867 0.672 1.00 94.38 82 PHE A O 1
ATOM 660 N N . ALA A 1 83 ? 3.851 10.093 -1.217 1.00 95.19 83 ALA A N 1
ATOM 661 C CA . ALA A 1 83 ? 4.412 11.398 -0.875 1.00 95.19 83 ALA A CA 1
ATOM 662 C C . ALA A 1 83 ? 3.334 12.491 -0.773 1.00 95.19 83 ALA A C 1
ATOM 664 O O . ALA A 1 83 ? 3.377 13.337 0.126 1.00 95.19 83 ALA A O 1
ATOM 665 N N . ARG A 1 84 ? 2.331 12.443 -1.660 1.00 94.25 84 ARG A N 1
ATOM 666 C CA . ARG A 1 84 ? 1.250 13.434 -1.759 1.00 94.25 84 ARG A CA 1
ATOM 667 C C . ARG A 1 84 ? 0.490 13.678 -0.439 1.00 94.25 84 ARG A C 1
ATOM 669 O O . ARG A 1 84 ? 0.395 14.839 -0.043 1.00 94.25 84 ARG A O 1
ATOM 676 N N . PRO A 1 85 ? -0.061 12.666 0.265 1.00 95.00 85 PRO A N 1
ATOM 677 C CA . PRO A 1 85 ? -0.813 12.887 1.502 1.00 95.00 85 PRO A CA 1
ATOM 678 C C . PRO A 1 85 ? 0.050 13.355 2.680 1.00 95.00 85 PRO A C 1
ATOM 680 O O . PRO A 1 85 ? -0.474 14.028 3.564 1.00 95.00 85 PRO A O 1
ATOM 683 N N . ILE A 1 86 ? 1.347 13.030 2.702 1.00 93.94 86 ILE A N 1
ATOM 684 C CA . ILE A 1 86 ? 2.266 13.463 3.769 1.00 93.94 86 ILE A CA 1
ATOM 685 C C . ILE A 1 86 ? 2.982 14.785 3.446 1.00 93.94 86 ILE A C 1
ATOM 687 O O . ILE A 1 86 ? 3.796 15.247 4.242 1.00 93.94 86 ILE A O 1
ATOM 691 N N . GLY A 1 87 ? 2.694 15.394 2.289 1.00 92.88 87 GLY A N 1
ATOM 692 C CA . GLY A 1 87 ? 3.324 16.641 1.849 1.00 92.88 87 GLY A CA 1
ATOM 693 C C . GLY A 1 87 ? 4.825 16.512 1.575 1.00 92.88 87 GLY A C 1
ATOM 694 O O . GLY A 1 87 ? 5.550 17.500 1.684 1.00 92.88 87 GLY A O 1
ATOM 695 N N . ALA A 1 88 ? 5.304 15.308 1.258 1.00 93.38 88 ALA A N 1
ATOM 696 C CA . ALA A 1 88 ? 6.705 15.055 0.949 1.00 93.38 88 ALA A CA 1
ATOM 697 C C . ALA A 1 88 ? 6.975 15.153 -0.559 1.00 93.38 88 ALA A C 1
ATOM 699 O O . ALA A 1 88 ? 6.070 15.069 -1.388 1.00 93.38 88 ALA A O 1
ATOM 700 N N . SER A 1 89 ? 8.253 15.284 -0.915 1.00 91.88 89 SER A N 1
ATOM 701 C CA . SER A 1 89 ? 8.716 15.004 -2.275 1.00 91.88 89 SER A CA 1
ATOM 702 C C . SER A 1 89 ? 8.928 13.491 -2.440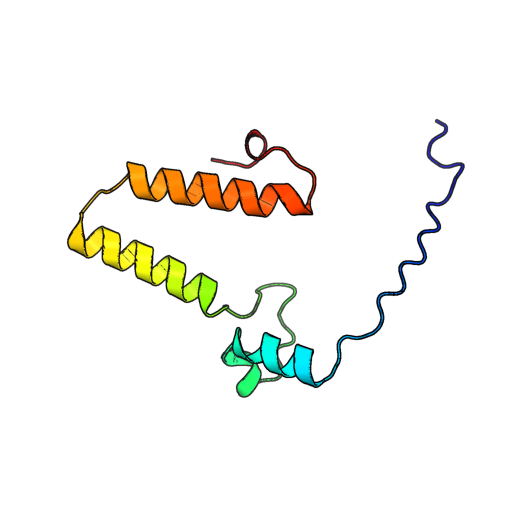 1.00 91.88 89 SER A C 1
ATOM 704 O O . SER A 1 89 ? 9.548 12.897 -1.553 1.00 91.88 89 SER A O 1
ATOM 706 N N . PRO A 1 90 ? 8.509 12.867 -3.560 1.00 89.00 90 PRO A N 1
ATOM 707 C CA . PRO A 1 90 ? 8.776 11.449 -3.836 1.00 89.00 90 PRO A CA 1
ATOM 708 C C . PRO A 1 90 ? 10.267 11.088 -3.790 1.00 89.00 90 PRO A C 1
ATOM 710 O O . PRO A 1 90 ? 10.620 9.974 -3.422 1.00 89.00 90 PRO A O 1
ATOM 713 N N . PHE A 1 91 ? 11.150 12.047 -4.091 1.00 89.25 91 PHE A N 1
ATOM 714 C CA . PHE A 1 91 ? 12.606 11.880 -4.032 1.00 89.25 91 PHE A CA 1
ATOM 715 C C . PHE A 1 91 ? 13.143 11.603 -2.616 1.00 89.25 91 PHE A C 1
ATOM 717 O O . PHE A 1 91 ? 14.219 11.038 -2.465 1.00 89.25 91 PHE A O 1
ATOM 724 N N . 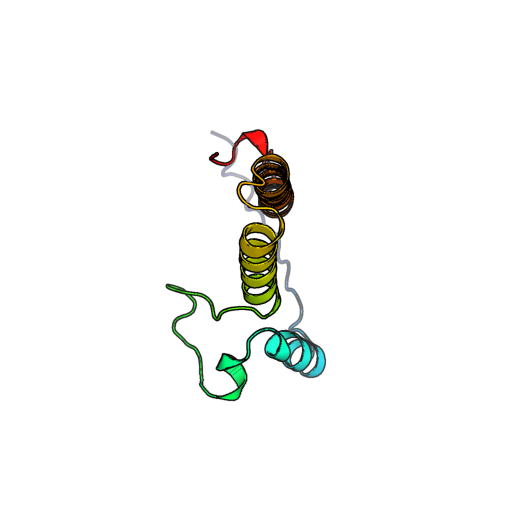LEU A 1 92 ? 12.413 12.004 -1.570 1.00 85.75 92 LEU A N 1
ATOM 725 C CA . LEU A 1 92 ? 12.817 11.788 -0.175 1.00 85.75 92 LEU A CA 1
ATOM 726 C C . LEU A 1 92 ? 12.391 10.414 0.365 1.00 85.75 92 LEU A C 1
ATOM 728 O O . LEU A 1 92 ? 12.699 10.089 1.511 1.00 85.75 92 LEU A O 1
ATOM 732 N N . LEU A 1 93 ? 11.664 9.625 -0.430 1.00 84.38 93 LEU A N 1
ATOM 733 C CA . LEU A 1 93 ? 11.262 8.267 -0.079 1.00 84.38 93 LEU A CA 1
ATOM 734 C C . LEU A 1 93 ? 12.343 7.276 -0.517 1.00 84.38 93 LEU A C 1
ATOM 736 O O . LEU A 1 93 ? 12.962 7.458 -1.564 1.00 84.38 93 LEU A O 1
ATOM 740 N N . ALA A 1 94 ? 12.566 6.243 0.298 1.00 77.00 94 ALA A N 1
ATOM 741 C CA . ALA A 1 94 ? 13.584 5.231 0.034 1.00 77.00 94 ALA A CA 1
ATOM 742 C C . ALA A 1 94 ? 13.373 4.538 -1.325 1.00 77.00 94 ALA A C 1
ATOM 744 O O . ALA A 1 94 ? 12.235 4.346 -1.760 1.00 77.00 94 ALA A O 1
ATOM 745 N N . SER A 1 95 ? 14.497 4.194 -1.954 1.00 60.72 95 SER A N 1
ATOM 746 C CA . SER A 1 95 ? 14.632 3.396 -3.179 1.00 60.72 95 SER A CA 1
ATOM 747 C C . SER A 1 95 ? 14.755 1.912 -2.868 1.00 60.72 95 SER A C 1
ATOM 749 O O . SER A 1 95 ? 15.554 1.609 -1.949 1.00 60.72 95 SER A O 1
#

Foldseek 3Di:
DPPPPDPPPPPPPDPDDDPVVVVVVCVQAVVSVPDDDPPVVPPNGDGPVNVVVVVVVVVCCVPVNCPVVVVVVVLLVVLVVVCVVVVHDSVPDDD

pLDDT: mean 89.52, std 12.73, range [48.81, 98.38]

Secondary structure (DSSP, 8-state):
--TTSS-------PPPPPHHHHHHHHTT-GGGGTS----TTTSPPPPHHHHHHHHHHHHHHHHHSS-HHHHHHHHHHHHHHHHHHHT--GGGS--

Radius of gyration: 19.35 Å; chains: 1; bounding box: 38×46×41 Å

Sequence (95 aa):
MDFLKNPVTTKVVQPPLSAETVAEWRKEFPVLSKVNYLANCSQGPQSRKSRAAIESYLDNWAIAGMDWDFWCEEVELAKGEFARPIGASPFLLAS